Protein AF-A0A4P9ZW67-F1 (afdb_monomer)

pLDDT: mean 81.96, std 13.12, range [46.94, 97.88]

Organism: NCBI:txid215637

Radius of gyration: 21.32 Å; Cα contacts (8 Å, |Δi|>4): 56; chains: 1; bounding box: 59×31×49 Å

Sequence (120 aa):
DELEGDQYALYFEPEMLRELGSILKMLAGEVLSTATIQILQYTMLHSLLSALTWPLTLAKIGYLVDNPWSIGLDRTRKVGAILADVLLQRAQGYRPITLVGYSLGARVIFYCLLEQSQRG

InterPro domains:
  IPR007941 Protein of unknown function DUF726 [PF05277] (4-119)
  IPR007941 Protein of unknown function DUF726 [PTHR17920] (4-117)
  IPR029058 Alpha/Beta hydrolase fold [SSF53474] (79-115)

Mean predicted aligned error: 9.13 Å

Structure (mmCIF, N/CA/C/O backbone):
data_AF-A0A4P9ZW67-F1
#
_entr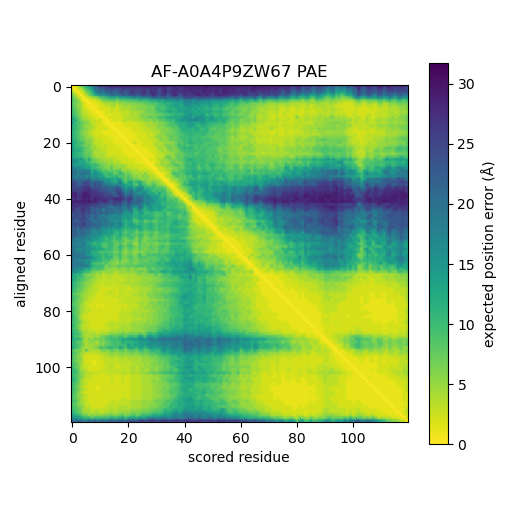y.id   AF-A0A4P9ZW67-F1
#
loop_
_atom_site.group_PDB
_atom_site.id
_atom_site.type_symbol
_atom_site.label_atom_id
_atom_site.label_alt_id
_atom_site.label_comp_id
_atom_site.label_asym_id
_atom_site.label_entity_id
_atom_site.label_seq_id
_atom_site.pdbx_PDB_ins_code
_atom_site.Cartn_x
_atom_site.Cartn_y
_atom_site.Cartn_z
_atom_site.occupancy
_atom_site.B_iso_or_equiv
_atom_site.auth_seq_id
_atom_site.auth_comp_id
_atom_site.auth_asym_id
_atom_site.auth_atom_id
_atom_site.pdbx_PDB_model_num
ATOM 1 N N . ASP A 1 1 ? -25.810 -18.378 -1.111 1.00 46.94 1 ASP A N 1
ATOM 2 C CA . ASP A 1 1 ? -24.438 -18.692 -0.691 1.00 46.94 1 ASP A CA 1
ATOM 3 C C . ASP A 1 1 ? -24.210 -18.079 0.685 1.00 46.94 1 ASP A C 1
ATOM 5 O O . ASP A 1 1 ? -23.568 -17.057 0.834 1.00 46.94 1 ASP A O 1
ATOM 9 N N . GLU A 1 2 ? -24.889 -18.626 1.693 1.00 52.50 2 GLU A N 1
ATOM 10 C CA . GLU A 1 2 ? -25.028 -18.041 3.046 1.00 52.50 2 GLU A CA 1
ATOM 11 C C . GLU A 1 2 ? -23.855 -18.408 3.978 1.00 52.50 2 GLU A C 1
ATOM 13 O O . GLU A 1 2 ? -23.851 -18.059 5.156 1.00 52.50 2 GLU A O 1
ATOM 18 N N . LEU A 1 3 ? -22.877 -19.152 3.447 1.00 57.72 3 LEU A N 1
ATOM 19 C CA . LEU A 1 3 ? -21.722 -19.686 4.171 1.00 57.72 3 LEU A CA 1
ATOM 20 C C . LEU A 1 3 ? -20.492 -18.772 4.103 1.00 57.72 3 LEU A C 1
ATOM 22 O O . LEU A 1 3 ? -19.627 -18.866 4.972 1.00 57.72 3 LEU A O 1
ATOM 26 N N . GLU A 1 4 ? -20.413 -17.878 3.117 1.00 65.56 4 GLU A N 1
ATOM 27 C CA . GLU A 1 4 ? -19.341 -16.889 3.020 1.00 65.56 4 GLU A CA 1
ATOM 28 C C . GLU A 1 4 ? -19.870 -15.539 3.515 1.00 65.56 4 GLU A C 1
ATOM 30 O O . GLU A 1 4 ? -20.891 -15.051 3.037 1.00 65.56 4 GLU A O 1
ATOM 35 N N . GLY A 1 5 ? -19.219 -14.955 4.527 1.00 72.75 5 GLY A N 1
ATOM 36 C CA . GLY A 1 5 ? -19.591 -13.632 5.038 1.00 72.75 5 GLY A CA 1
ATOM 37 C C . GLY A 1 5 ? -19.532 -12.546 3.957 1.00 72.75 5 GLY A C 1
ATOM 38 O O . GLY A 1 5 ? -18.925 -12.739 2.906 1.00 72.75 5 GLY A O 1
ATOM 39 N N . ASP A 1 6 ? -20.140 -11.387 4.226 1.00 85.31 6 ASP A N 1
ATOM 40 C CA . ASP A 1 6 ? -20.221 -10.282 3.264 1.00 85.31 6 ASP A CA 1
ATOM 41 C C . ASP A 1 6 ? -18.823 -9.849 2.775 1.00 85.31 6 ASP A C 1
ATOM 43 O O . ASP A 1 6 ? -17.989 -9.378 3.555 1.00 85.31 6 ASP A O 1
ATOM 47 N N . GLN A 1 7 ? -18.564 -10.000 1.472 1.00 88.19 7 GLN A N 1
ATOM 48 C CA . GLN A 1 7 ? -17.293 -9.623 0.850 1.00 88.19 7 GLN A CA 1
ATOM 49 C C . GLN A 1 7 ? -17.393 -8.227 0.234 1.00 88.19 7 GLN A C 1
ATOM 51 O O . GLN A 1 7 ? -18.232 -7.970 -0.629 1.00 88.19 7 GLN A O 1
ATOM 56 N N . TYR A 1 8 ? -16.489 -7.332 0.637 1.00 89.31 8 TYR A N 1
ATOM 57 C CA . TYR A 1 8 ? -16.416 -5.967 0.118 1.00 89.31 8 TYR A CA 1
ATOM 58 C C . TYR A 1 8 ? -15.042 -5.683 -0.486 1.00 89.31 8 TYR A C 1
ATOM 60 O O . TYR A 1 8 ? -14.009 -6.015 0.096 1.00 89.31 8 TYR A O 1
ATOM 68 N N . ALA A 1 9 ? -15.030 -5.011 -1.638 1.00 92.00 9 ALA A N 1
ATOM 69 C CA . ALA A 1 9 ? -13.816 -4.495 -2.255 1.00 92.00 9 ALA A CA 1
ATOM 70 C C . ALA A 1 9 ? -13.670 -2.999 -1.953 1.00 92.00 9 ALA A C 1
ATOM 72 O O . ALA A 1 9 ? -14.567 -2.205 -2.241 1.00 92.00 9 ALA A O 1
ATOM 73 N N . LEU A 1 10 ? -12.524 -2.604 -1.395 1.00 92.06 10 LEU A N 1
ATOM 74 C CA . LEU A 1 10 ? -12.220 -1.196 -1.163 1.00 92.06 10 LEU A CA 1
ATOM 75 C C . LEU A 1 10 ? -11.882 -0.512 -2.495 1.00 92.06 10 LEU A C 1
ATOM 77 O O . LEU A 1 10 ? -10.828 -0.760 -3.080 1.00 92.06 10 LEU A O 1
ATOM 81 N N . TYR A 1 11 ? -12.766 0.369 -2.956 1.00 92.44 11 TYR A N 1
ATOM 82 C CA . TYR A 1 11 ? -12.560 1.166 -4.162 1.00 92.44 11 TYR A CA 1
ATOM 83 C C . TYR A 1 11 ? -11.990 2.541 -3.801 1.00 92.44 11 TYR A C 1
ATOM 85 O O . TYR A 1 11 ? -12.702 3.389 -3.266 1.00 92.44 11 TYR A O 1
ATOM 93 N N . PHE A 1 12 ? -10.702 2.764 -4.077 1.00 92.25 12 PHE A N 1
ATOM 94 C CA . PHE A 1 12 ? -10.041 4.047 -3.834 1.00 92.25 12 PHE A CA 1
ATOM 95 C C . PHE A 1 12 ? -9.038 4.382 -4.941 1.00 92.25 12 PHE A C 1
ATOM 97 O O . PHE A 1 12 ? -8.366 3.489 -5.450 1.00 92.25 12 PHE A O 1
ATOM 104 N N . GLU A 1 13 ? -8.938 5.671 -5.284 1.00 91.25 13 GLU A N 1
ATOM 105 C CA . GLU A 1 13 ? -7.929 6.250 -6.196 1.00 91.25 13 GLU A CA 1
ATOM 106 C C . GLU A 1 13 ? -7.613 5.379 -7.442 1.00 91.25 13 GLU A C 1
ATOM 108 O O . GLU A 1 13 ? -6.450 5.054 -7.706 1.00 91.25 13 GLU A O 1
ATOM 113 N N . PRO A 1 14 ? -8.630 4.947 -8.211 1.00 89.44 14 PRO A N 1
ATOM 114 C CA . PRO A 1 14 ? -8.477 3.922 -9.242 1.00 89.44 14 PRO A CA 1
ATOM 115 C C . PRO A 1 14 ? -7.600 4.383 -10.413 1.00 89.44 14 PRO A C 1
ATOM 117 O O . PRO A 1 14 ? -6.889 3.566 -10.996 1.00 89.44 14 PRO A O 1
ATOM 120 N N . GLU A 1 15 ? -7.607 5.671 -10.752 1.00 88.38 15 GLU A N 1
ATOM 121 C CA . GLU A 1 15 ? -6.748 6.251 -11.786 1.00 88.38 15 GLU A CA 1
ATOM 122 C C . GLU A 1 15 ? -5.274 6.148 -11.387 1.00 88.38 15 GLU A C 1
ATOM 124 O O . GLU A 1 15 ? -4.466 5.633 -12.157 1.00 88.38 15 GLU A O 1
ATOM 129 N N . MET A 1 16 ? -4.944 6.538 -10.152 1.00 87.25 16 MET A N 1
ATOM 130 C CA . MET A 1 16 ? -3.583 6.457 -9.614 1.00 87.25 16 MET A CA 1
ATOM 131 C C . MET A 1 16 ? -3.106 5.004 -9.522 1.00 87.25 16 MET A C 1
ATOM 133 O O . MET A 1 16 ? -1.993 4.684 -9.941 1.00 87.25 16 MET A O 1
ATOM 137 N N . LEU A 1 17 ? -3.958 4.092 -9.040 1.00 88.94 17 LEU A N 1
ATOM 138 C CA . LEU A 1 17 ? -3.619 2.668 -8.972 1.00 88.94 17 LEU A CA 1
ATOM 139 C C . LEU A 1 17 ? -3.375 2.066 -10.367 1.00 88.94 17 LEU A C 1
ATOM 141 O O . LEU A 1 17 ? -2.483 1.229 -10.531 1.00 88.94 17 LEU A O 1
ATOM 145 N N . ARG A 1 18 ? -4.139 2.494 -11.382 1.00 89.44 18 ARG A N 1
ATOM 146 C CA . ARG A 1 18 ? -3.945 2.074 -12.779 1.00 89.44 18 ARG A CA 1
ATOM 147 C C . ARG A 1 18 ? -2.661 2.632 -13.373 1.00 89.44 18 ARG A C 1
ATOM 149 O O . ARG A 1 18 ? -1.946 1.881 -14.032 1.00 89.44 18 ARG A O 1
ATOM 156 N N . GLU A 1 19 ? -2.363 3.905 -13.133 1.00 85.88 19 GLU A N 1
ATOM 157 C CA . GLU A 1 19 ? -1.126 4.545 -13.582 1.00 85.88 19 GLU A CA 1
ATOM 158 C C . GLU A 1 19 ? 0.092 3.820 -13.004 1.00 85.88 19 GLU A C 1
ATOM 160 O O . GLU A 1 19 ? 0.955 3.356 -13.752 1.00 85.88 19 GLU A O 1
ATOM 165 N N . LEU A 1 20 ? 0.103 3.594 -11.688 1.00 84.75 20 LEU A N 1
ATOM 166 C CA . LEU A 1 20 ? 1.180 2.865 -11.029 1.00 84.75 20 LEU A CA 1
ATOM 167 C C . LEU A 1 20 ? 1.306 1.425 -11.551 1.00 84.75 20 LEU A C 1
ATOM 169 O O . LEU A 1 20 ? 2.410 0.946 -11.812 1.00 84.75 20 LEU A O 1
ATOM 173 N N . GLY A 1 21 ? 0.180 0.735 -11.755 1.00 87.25 21 GLY A N 1
ATOM 174 C CA . GLY A 1 21 ? 0.166 -0.605 -12.342 1.00 87.25 21 GLY A CA 1
ATOM 175 C C . GLY A 1 21 ? 0.700 -0.643 -13.778 1.00 87.25 21 GLY A C 1
ATOM 176 O O . GLY A 1 21 ? 1.391 -1.592 -14.149 1.00 87.25 21 GLY A O 1
ATOM 177 N N . SER A 1 22 ? 0.416 0.383 -14.584 1.00 85.25 22 SER A N 1
ATOM 178 C CA . SER A 1 22 ? 0.948 0.526 -15.944 1.00 85.25 22 SER A CA 1
ATOM 179 C C . SER A 1 22 ? 2.462 0.693 -15.928 1.00 85.25 22 SER A C 1
ATOM 181 O O . SER A 1 22 ? 3.162 0.009 -16.673 1.00 85.25 22 SER A O 1
ATOM 183 N N . ILE A 1 23 ? 2.971 1.542 -15.033 1.00 81.69 23 ILE A N 1
ATOM 184 C CA . ILE A 1 23 ? 4.408 1.763 -14.882 1.00 81.69 23 ILE A CA 1
ATOM 185 C C . ILE A 1 23 ? 5.099 0.448 -14.517 1.00 81.69 23 ILE A C 1
ATOM 187 O O . ILE A 1 23 ? 6.014 0.036 -15.222 1.00 81.69 23 ILE A O 1
ATOM 191 N N . LEU A 1 24 ? 4.609 -0.281 -13.508 1.00 81.38 24 LEU A N 1
ATOM 192 C CA . LEU A 1 24 ? 5.182 -1.576 -13.113 1.00 81.38 24 LEU A CA 1
ATOM 193 C C . LEU A 1 24 ? 5.189 -2.608 -14.254 1.00 81.38 24 LEU A C 1
ATOM 195 O O . LEU A 1 24 ? 6.156 -3.356 -14.401 1.00 81.38 24 LEU A O 1
ATOM 199 N N . LYS A 1 25 ? 4.144 -2.638 -15.091 1.00 84.06 25 LYS A N 1
ATOM 200 C CA . LYS A 1 25 ? 4.103 -3.501 -16.283 1.00 84.06 25 LYS A CA 1
ATOM 201 C C . LYS A 1 25 ? 5.151 -3.107 -17.321 1.00 84.06 25 LYS A C 1
ATOM 203 O O . LYS A 1 25 ? 5.772 -3.995 -17.900 1.00 84.06 25 LYS A O 1
ATOM 208 N N . MET A 1 26 ? 5.365 -1.809 -17.541 1.00 80.06 26 MET A N 1
ATOM 209 C CA . MET A 1 26 ? 6.435 -1.330 -18.421 1.00 80.06 26 MET A CA 1
ATOM 210 C C . MET A 1 26 ? 7.806 -1.784 -17.911 1.00 80.06 26 MET A C 1
ATOM 212 O O . MET A 1 26 ? 8.589 -2.307 -18.700 1.00 80.06 26 MET A O 1
ATOM 216 N N . LEU A 1 27 ? 8.056 -1.690 -16.598 1.00 74.75 27 LEU A N 1
ATOM 217 C CA . LEU A 1 27 ? 9.316 -2.151 -15.996 1.00 74.75 27 LEU A CA 1
ATOM 218 C C . LEU A 1 27 ? 9.545 -3.642 -16.235 1.00 74.75 27 LEU A C 1
ATOM 220 O O . LEU A 1 27 ? 10.628 -4.056 -16.644 1.00 74.75 27 LEU A O 1
ATOM 224 N N . ALA A 1 28 ? 8.512 -4.455 -16.004 1.00 77.56 28 ALA A N 1
ATOM 225 C CA . ALA A 1 28 ? 8.583 -5.893 -16.226 1.00 77.56 28 ALA A CA 1
ATOM 226 C C . ALA A 1 28 ? 8.879 -6.232 -17.701 1.00 77.56 28 ALA A C 1
ATOM 228 O O . ALA A 1 28 ? 9.675 -7.130 -17.979 1.00 77.56 28 ALA A O 1
ATOM 229 N N . GLY A 1 29 ? 8.279 -5.490 -18.639 1.00 76.38 29 GLY A N 1
ATOM 230 C CA . GLY A 1 29 ? 8.540 -5.632 -20.073 1.00 76.38 29 GLY A CA 1
ATOM 231 C C . GLY A 1 29 ? 9.972 -5.258 -20.467 1.00 76.38 29 GLY A C 1
ATOM 232 O O . GLY A 1 29 ? 10.608 -5.985 -21.229 1.00 76.38 29 GLY A O 1
ATOM 233 N N . GLU A 1 30 ? 10.508 -4.167 -19.919 1.00 71.19 30 GLU A N 1
ATOM 234 C CA . GLU A 1 30 ? 11.869 -3.696 -20.210 1.00 71.19 30 GLU A CA 1
ATOM 235 C C . GLU A 1 30 ? 12.939 -4.666 -19.682 1.00 71.19 30 GLU A C 1
ATOM 237 O O . GLU A 1 30 ? 13.890 -5.000 -20.396 1.00 71.19 30 GLU A O 1
ATOM 242 N N . VAL A 1 31 ? 12.744 -5.216 -18.478 1.00 68.69 31 VAL A N 1
ATOM 243 C CA . VAL A 1 31 ? 13.620 -6.256 -17.908 1.00 68.69 31 VAL A CA 1
ATOM 244 C C . VAL A 1 31 ? 13.622 -7.516 -18.780 1.00 68.69 31 VAL A C 1
ATOM 246 O O . VAL A 1 31 ? 14.690 -8.051 -19.089 1.00 68.69 31 VAL A O 1
ATOM 249 N N . LEU A 1 32 ? 12.448 -7.969 -19.235 1.00 68.56 32 LEU A N 1
ATOM 250 C CA . LEU A 1 32 ? 12.329 -9.150 -20.095 1.00 68.56 32 LEU A CA 1
ATOM 251 C C . LEU A 1 32 ? 12.979 -8.936 -21.476 1.00 68.56 32 LEU A C 1
ATOM 253 O O . LEU A 1 32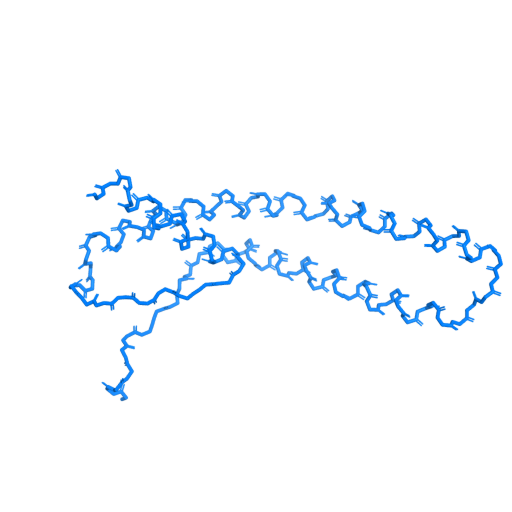 ? 13.660 -9.830 -21.987 1.00 68.56 32 LEU A O 1
ATOM 257 N N . SER A 1 33 ? 12.818 -7.745 -22.063 1.00 65.19 33 SER A N 1
ATOM 258 C CA . SER A 1 33 ? 13.443 -7.383 -23.342 1.00 65.19 33 SER A CA 1
ATOM 259 C C . SER A 1 33 ? 14.966 -7.258 -23.239 1.00 65.19 33 SER A C 1
ATOM 261 O O . SER A 1 33 ? 15.681 -7.575 -24.187 1.00 65.19 33 SER A O 1
ATOM 263 N N . THR A 1 34 ? 15.487 -6.801 -22.099 1.00 61.03 34 THR A N 1
ATOM 264 C CA . THR A 1 34 ? 16.937 -6.656 -21.898 1.00 61.03 34 THR A CA 1
ATOM 265 C C . THR A 1 34 ? 17.601 -8.018 -21.684 1.00 61.03 34 THR A C 1
ATOM 267 O O . THR A 1 34 ? 18.669 -8.281 -22.237 1.00 61.03 34 THR A O 1
ATOM 270 N N . ALA A 1 35 ? 16.940 -8.923 -20.952 1.00 59.94 35 ALA A N 1
ATOM 271 C CA . ALA A 1 35 ? 17.418 -10.289 -20.737 1.00 59.94 35 ALA A CA 1
ATOM 272 C C . ALA A 1 35 ? 17.499 -11.107 -22.041 1.00 59.94 35 ALA A C 1
ATOM 274 O O . ALA A 1 35 ? 18.398 -11.929 -22.205 1.00 59.94 35 ALA A O 1
ATOM 275 N N . THR A 1 36 ? 16.596 -10.863 -22.995 1.00 56.19 36 THR A N 1
ATOM 276 C CA . THR A 1 36 ? 16.572 -11.579 -24.282 1.00 56.19 36 THR A CA 1
ATOM 277 C C . THR A 1 36 ? 17.678 -11.134 -25.249 1.00 56.19 36 THR A C 1
ATOM 279 O O . THR A 1 36 ? 18.134 -11.944 -26.053 1.00 56.19 36 THR A O 1
ATOM 282 N N . ILE A 1 37 ? 18.172 -9.893 -25.150 1.00 54.06 37 ILE A N 1
ATOM 283 C CA . ILE A 1 37 ? 19.212 -9.351 -26.050 1.00 54.06 37 ILE A CA 1
ATOM 284 C C . ILE A 1 37 ? 20.640 -9.713 -25.590 1.00 54.06 37 ILE A C 1
ATOM 286 O O . ILE A 1 37 ? 21.555 -9.776 -26.412 1.00 54.06 37 ILE A O 1
ATOM 290 N N . GLN A 1 38 ? 20.851 -10.035 -24.310 1.00 53.38 38 GLN A N 1
ATOM 291 C CA . GLN A 1 38 ? 22.188 -10.331 -23.767 1.00 53.38 38 GLN A CA 1
ATOM 292 C C . GLN A 1 38 ? 22.793 -11.674 -24.213 1.00 53.38 38 GLN A C 1
ATOM 294 O O . GLN A 1 38 ? 23.995 -11.875 -24.054 1.00 53.38 38 GLN A O 1
ATOM 299 N N . ILE A 1 39 ? 22.012 -12.588 -24.799 1.00 53.16 39 ILE A N 1
ATOM 300 C CA . ILE A 1 39 ? 22.515 -13.918 -25.190 1.00 53.16 39 ILE A CA 1
ATOM 301 C C . ILE A 1 39 ? 23.293 -13.883 -26.524 1.00 53.16 39 ILE A C 1
ATOM 303 O O . ILE A 1 39 ? 24.072 -14.794 -26.794 1.00 53.16 39 ILE A O 1
ATOM 307 N N . LEU A 1 40 ? 23.142 -12.842 -27.359 1.00 55.91 40 LEU A N 1
ATOM 308 C CA . LEU A 1 40 ? 23.573 -12.916 -28.765 1.00 55.91 40 LEU A CA 1
ATOM 309 C C . LEU A 1 40 ? 24.815 -12.116 -29.191 1.00 55.91 40 LEU A C 1
ATOM 311 O O . LEU A 1 40 ? 25.229 -12.298 -30.333 1.00 55.91 40 LEU A O 1
ATOM 315 N N . GLN A 1 41 ? 25.467 -11.283 -28.366 1.00 58.41 41 GLN A N 1
ATOM 316 C CA . GLN A 1 41 ? 26.629 -10.504 -28.851 1.00 58.41 41 GLN A CA 1
ATOM 317 C C . GLN A 1 41 ? 27.748 -10.299 -27.812 1.00 58.41 41 GLN A C 1
ATOM 319 O O . GLN A 1 41 ? 27.822 -9.278 -27.133 1.00 58.41 41 GLN A O 1
ATOM 324 N N . TYR A 1 42 ? 28.697 -11.239 -27.750 1.00 57.62 42 TYR A N 1
ATOM 325 C CA . TYR A 1 42 ? 29.952 -11.077 -27.004 1.00 57.62 42 TYR A CA 1
ATOM 326 C C . TYR A 1 42 ? 30.956 -10.214 -27.790 1.00 57.62 42 TYR A C 1
ATOM 328 O O . TYR A 1 42 ? 31.759 -10.721 -28.569 1.00 57.62 42 TYR A O 1
ATOM 336 N N . TH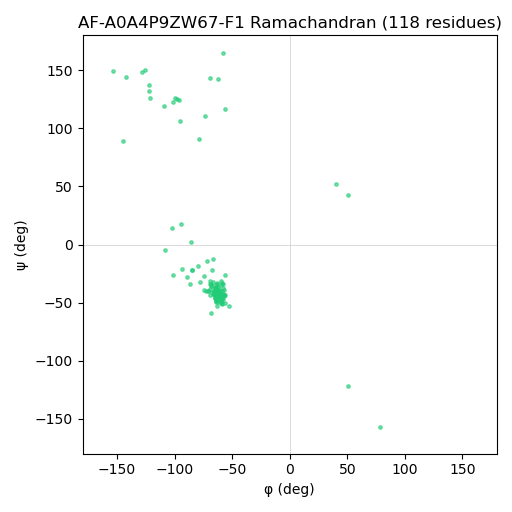R A 1 43 ? 30.941 -8.896 -27.576 1.00 67.62 43 THR A N 1
ATOM 337 C CA . THR A 1 43 ? 32.052 -7.999 -27.957 1.00 67.62 43 THR A CA 1
ATOM 338 C C . THR A 1 43 ? 32.460 -7.137 -26.756 1.00 67.62 43 THR A C 1
ATOM 340 O O . THR A 1 43 ? 31.615 -6.799 -25.928 1.00 67.62 43 THR A O 1
ATOM 343 N N . MET A 1 44 ? 33.741 -6.756 -26.627 1.00 66.38 44 MET A N 1
ATOM 344 C CA . MET A 1 44 ? 34.205 -5.904 -25.508 1.00 66.38 44 MET A CA 1
ATOM 345 C C . MET A 1 44 ? 33.470 -4.552 -25.447 1.00 66.38 44 MET A C 1
ATOM 347 O O . MET A 1 44 ? 33.171 -4.044 -24.365 1.00 66.38 44 MET A O 1
ATOM 351 N N . LEU A 1 45 ? 33.111 -3.993 -26.607 1.00 68.50 45 LEU A N 1
ATOM 352 C CA . LEU A 1 45 ? 32.286 -2.789 -26.691 1.00 68.50 45 LEU A CA 1
ATOM 353 C C . LEU A 1 45 ? 30.878 -3.034 -26.124 1.00 68.50 45 LEU A C 1
ATOM 355 O O . LEU A 1 45 ? 30.370 -2.206 -25.373 1.00 68.50 45 LEU A O 1
ATOM 359 N N . HIS A 1 46 ? 30.279 -4.195 -26.408 1.00 67.69 46 HIS A N 1
ATOM 360 C CA . HIS A 1 46 ? 28.996 -4.586 -25.826 1.00 67.69 46 HIS A CA 1
ATOM 361 C C . HIS A 1 46 ? 29.084 -4.754 -24.304 1.00 67.69 46 HIS A C 1
ATOM 363 O O . HIS A 1 46 ? 28.182 -4.297 -23.613 1.00 67.69 46 HIS A O 1
ATOM 369 N N . SER A 1 47 ? 30.174 -5.313 -23.756 1.00 65.94 47 SER A N 1
ATOM 370 C CA . SER A 1 47 ? 30.342 -5.414 -22.294 1.00 65.94 47 SER A CA 1
ATOM 371 C C . SER A 1 47 ? 30.451 -4.057 -21.590 1.00 65.94 47 SER A C 1
ATOM 373 O O . SER A 1 47 ? 29.934 -3.896 -20.487 1.00 65.94 47 SER A O 1
ATOM 375 N N . LEU A 1 48 ? 31.080 -3.062 -2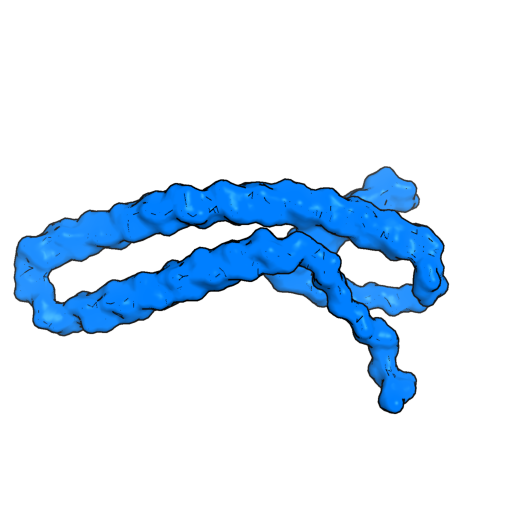2.226 1.00 67.69 48 LEU A N 1
ATOM 376 C CA . LEU A 1 48 ? 31.164 -1.705 -21.676 1.00 67.69 48 LEU A CA 1
ATOM 377 C C . LEU A 1 48 ? 29.815 -0.977 -21.756 1.00 67.69 48 LEU A C 1
ATOM 379 O O . LEU A 1 48 ? 29.417 -0.301 -20.810 1.00 67.69 48 LEU A O 1
ATOM 383 N N . LEU A 1 49 ? 29.085 -1.142 -22.863 1.00 70.25 49 LEU A N 1
ATOM 384 C CA . LEU A 1 49 ? 27.767 -0.532 -23.048 1.00 70.25 49 LEU A CA 1
ATOM 385 C C . LEU A 1 49 ? 26.691 -1.186 -22.166 1.00 70.25 49 LEU A C 1
ATOM 387 O O . LEU A 1 49 ? 25.864 -0.483 -21.583 1.00 70.25 49 LEU A O 1
ATOM 391 N N . SER A 1 50 ? 26.707 -2.512 -22.009 1.00 68.44 50 SER A N 1
ATOM 392 C CA . SER A 1 50 ? 25.744 -3.240 -21.174 1.00 68.44 50 SER A CA 1
ATOM 393 C C . SER A 1 50 ? 25.912 -2.923 -19.686 1.00 68.44 50 SER A C 1
ATOM 395 O O . SER A 1 50 ? 24.909 -2.755 -18.989 1.00 68.44 50 SER A O 1
ATOM 397 N N . ALA A 1 51 ? 27.149 -2.716 -19.219 1.00 72.06 51 ALA A N 1
ATOM 398 C CA . ALA A 1 51 ? 27.434 -2.270 -17.855 1.00 72.06 51 ALA A CA 1
ATOM 399 C C . ALA A 1 51 ? 26.802 -0.904 -17.527 1.00 72.06 51 ALA A C 1
ATOM 401 O O . ALA A 1 51 ? 26.346 -0.691 -16.405 1.00 72.06 51 ALA A O 1
ATOM 402 N N . LEU A 1 52 ? 26.724 0.008 -18.504 1.00 71.56 52 LEU A N 1
ATOM 403 C CA . LEU A 1 52 ? 26.101 1.327 -18.331 1.00 71.56 52 LEU A CA 1
ATOM 404 C C . LEU A 1 52 ? 24.575 1.305 -18.536 1.00 71.56 52 LEU A C 1
ATOM 406 O O . LEU A 1 52 ? 23.858 2.169 -18.027 1.00 71.56 52 LEU A O 1
ATOM 410 N N . THR A 1 53 ? 24.066 0.303 -19.255 1.00 72.62 53 THR A N 1
ATOM 411 C CA . THR A 1 53 ? 22.645 0.199 -19.619 1.00 72.62 53 THR A CA 1
ATOM 412 C C . THR A 1 53 ? 21.762 -0.028 -18.394 1.00 72.62 53 THR A C 1
ATOM 414 O O . THR A 1 53 ? 20.725 0.622 -18.262 1.00 72.62 53 THR A O 1
ATOM 417 N N . TRP A 1 54 ? 22.174 -0.893 -17.462 1.00 73.00 54 TRP A N 1
ATOM 418 C CA . TRP A 1 54 ? 21.384 -1.188 -16.262 1.00 73.00 54 TRP A CA 1
ATOM 419 C C . TRP A 1 54 ? 21.212 0.032 -15.329 1.00 73.00 54 TRP A C 1
ATOM 421 O O . TRP A 1 54 ? 20.068 0.365 -15.010 1.00 73.00 54 TRP A O 1
ATOM 431 N N . PRO A 1 55 ? 22.275 0.783 -14.966 1.00 77.56 55 PRO A N 1
ATOM 432 C CA . PRO A 1 55 ? 22.134 2.029 -14.209 1.00 77.56 55 PRO A CA 1
ATOM 433 C C . PRO A 1 55 ? 21.248 3.080 -14.890 1.00 77.56 55 PRO A C 1
ATOM 435 O O . PRO A 1 55 ? 20.423 3.706 -14.228 1.00 77.56 55 PRO A O 1
ATOM 438 N N . LEU A 1 56 ? 21.387 3.272 -16.207 1.00 77.31 56 LEU A N 1
ATOM 439 C CA . LEU A 1 56 ? 20.618 4.286 -16.935 1.00 77.31 56 LEU A CA 1
ATOM 440 C C . LEU A 1 56 ? 19.130 3.929 -17.024 1.00 77.31 56 LEU A C 1
ATOM 442 O O . LEU A 1 56 ? 18.272 4.804 -16.911 1.00 77.31 56 LEU A O 1
ATOM 446 N N . THR A 1 57 ? 18.831 2.645 -17.209 1.00 73.81 57 THR A N 1
ATOM 447 C CA . THR A 1 57 ? 17.460 2.128 -17.239 1.00 73.81 57 THR A CA 1
ATOM 448 C C . THR A 1 57 ? 16.799 2.322 -15.877 1.00 73.81 57 THR A C 1
ATOM 450 O O . THR A 1 57 ? 15.753 2.957 -15.790 1.00 73.81 57 THR A O 1
ATOM 453 N N . LEU A 1 58 ? 17.467 1.920 -14.790 1.00 72.94 58 LEU A N 1
ATOM 454 C CA . LEU A 1 58 ? 16.981 2.159 -13.428 1.00 72.94 58 LEU A CA 1
ATOM 455 C C . LEU A 1 58 ? 16.777 3.648 -13.112 1.00 72.94 58 LEU A C 1
ATOM 457 O O . LEU A 1 58 ? 15.786 3.999 -12.480 1.00 72.94 58 LEU A O 1
ATOM 461 N N . ALA A 1 59 ? 17.671 4.529 -13.567 1.00 78.81 59 ALA A N 1
ATOM 462 C CA . ALA A 1 59 ? 17.535 5.968 -13.347 1.00 78.81 59 ALA A CA 1
ATOM 463 C C . ALA A 1 59 ? 16.308 6.561 -14.063 1.00 78.81 59 ALA A C 1
ATOM 465 O O . ALA A 1 59 ? 15.579 7.365 -13.481 1.00 78.81 59 ALA A O 1
ATOM 466 N N . LYS A 1 60 ? 16.044 6.143 -15.309 1.00 73.62 60 LYS A N 1
ATOM 467 C CA . LYS A 1 60 ? 14.840 6.554 -16.055 1.00 73.62 60 LYS A CA 1
ATOM 468 C C . LYS A 1 60 ? 13.564 6.060 -15.381 1.00 73.62 60 LYS A C 1
ATOM 470 O O . LYS A 1 60 ? 12.594 6.803 -15.275 1.00 73.62 60 LYS A O 1
ATOM 475 N N . ILE A 1 61 ? 13.589 4.818 -14.911 1.00 72.31 61 ILE A N 1
ATOM 476 C CA . ILE A 1 61 ? 12.489 4.190 -14.186 1.00 72.31 61 ILE A CA 1
ATOM 477 C C . ILE A 1 61 ? 12.202 4.937 -12.885 1.00 72.31 61 ILE A C 1
ATOM 479 O O . ILE A 1 61 ? 11.053 5.290 -12.646 1.00 72.31 61 ILE A O 1
ATOM 483 N N . GLY A 1 62 ? 13.234 5.219 -12.084 1.00 74.38 62 GLY A N 1
ATOM 484 C CA . GLY A 1 62 ? 13.107 6.000 -10.853 1.00 74.38 62 GLY A CA 1
ATOM 485 C C . GLY A 1 62 ? 12.400 7.323 -11.124 1.00 74.38 62 GLY A C 1
ATOM 486 O O . GLY A 1 62 ? 11.330 7.569 -10.581 1.00 74.38 62 GLY A O 1
ATOM 487 N N . TYR A 1 63 ? 12.885 8.089 -12.104 1.00 74.62 63 TYR A N 1
ATOM 488 C CA . TYR A 1 63 ? 12.275 9.369 -12.467 1.00 74.62 63 TYR A CA 1
ATOM 489 C C . TYR A 1 63 ? 10.785 9.271 -12.849 1.00 74.62 63 TYR A C 1
ATOM 491 O O . TYR A 1 63 ? 9.995 10.141 -12.487 1.00 74.62 63 TYR A O 1
ATOM 499 N N . LEU A 1 64 ? 10.381 8.217 -13.567 1.00 71.69 64 LEU A N 1
ATOM 500 C CA . LEU A 1 64 ? 8.989 8.018 -13.989 1.00 71.69 64 LEU A CA 1
ATOM 501 C C . LEU A 1 64 ? 8.083 7.493 -12.864 1.00 71.69 64 LEU A C 1
ATOM 503 O O . LEU A 1 64 ? 6.894 7.806 -12.837 1.00 71.69 64 LEU A O 1
ATOM 507 N N . VAL A 1 65 ? 8.624 6.689 -11.948 1.00 78.62 65 VAL A N 1
ATOM 508 C CA . VAL A 1 65 ? 7.871 6.045 -10.860 1.00 78.62 65 VAL A CA 1
ATOM 509 C C . VAL A 1 65 ? 7.754 6.953 -9.638 1.00 78.62 65 VAL A C 1
ATOM 511 O O . VAL A 1 65 ? 6.737 6.901 -8.947 1.00 78.62 65 VAL A O 1
ATOM 514 N N . ASP A 1 66 ? 8.767 7.774 -9.356 1.00 78.88 66 ASP A N 1
ATOM 515 C CA . ASP A 1 66 ? 8.915 8.467 -8.072 1.00 78.88 66 ASP A CA 1
ATOM 516 C C . ASP A 1 66 ? 7.701 9.339 -7.734 1.00 78.88 66 ASP A C 1
ATOM 518 O O . ASP A 1 66 ? 7.195 9.297 -6.610 1.00 78.88 66 ASP A O 1
ATOM 522 N N . ASN A 1 67 ? 7.177 10.081 -8.713 1.00 81.38 67 ASN A N 1
ATOM 523 C CA . ASN A 1 67 ? 6.015 10.944 -8.515 1.00 81.38 67 ASN A CA 1
ATOM 524 C C . ASN A 1 67 ? 4.705 10.159 -8.264 1.00 81.38 67 ASN A C 1
ATOM 526 O O . ASN A 1 67 ? 4.117 10.332 -7.193 1.00 81.38 67 ASN A O 1
ATOM 530 N N . PRO A 1 68 ? 4.235 9.269 -9.164 1.00 82.81 68 PRO A N 1
ATOM 531 C CA . PRO A 1 68 ? 3.000 8.511 -8.939 1.00 82.81 68 PRO A CA 1
ATOM 532 C C . PRO A 1 68 ? 3.090 7.582 -7.724 1.00 82.81 68 PRO A C 1
ATOM 534 O O . PRO A 1 68 ? 2.110 7.439 -6.991 1.00 82.81 68 PRO A O 1
ATOM 537 N N . TRP A 1 69 ? 4.265 7.005 -7.444 1.00 83.88 69 TRP A N 1
ATOM 538 C CA . TRP A 1 69 ? 4.487 6.229 -6.226 1.00 83.88 69 TRP A CA 1
ATOM 539 C C . TRP A 1 69 ? 4.331 7.101 -4.983 1.00 83.88 69 TRP A C 1
ATOM 541 O O . TRP A 1 69 ? 3.515 6.772 -4.126 1.00 83.88 69 TRP A O 1
ATOM 551 N N . SER A 1 70 ? 5.040 8.233 -4.901 1.00 88.00 70 SER A N 1
ATOM 552 C CA . SER A 1 70 ? 4.964 9.164 -3.766 1.00 88.00 70 SER A CA 1
ATOM 553 C C . SER A 1 70 ? 3.538 9.669 -3.521 1.00 88.00 70 SER A C 1
ATOM 555 O O . SER A 1 70 ? 3.056 9.648 -2.384 1.00 88.00 70 SER A O 1
ATOM 557 N N . ILE A 1 71 ? 2.816 10.024 -4.590 1.00 88.19 71 ILE A N 1
ATOM 558 C CA . ILE A 1 71 ? 1.397 10.391 -4.521 1.00 88.19 71 ILE A CA 1
ATOM 559 C C . ILE A 1 71 ? 0.579 9.226 -3.956 1.00 88.19 71 ILE A C 1
ATOM 561 O O . ILE A 1 71 ? -0.185 9.421 -3.011 1.00 88.19 71 ILE A O 1
ATOM 565 N N . GLY A 1 72 ? 0.765 8.011 -4.476 1.00 89.69 72 GLY A N 1
ATOM 566 C CA . GLY A 1 72 ? 0.099 6.814 -3.969 1.00 89.69 72 GLY A CA 1
ATOM 567 C C . GLY A 1 72 ? 0.351 6.591 -2.477 1.00 89.69 72 GLY A C 1
ATOM 568 O O . GLY A 1 72 ? -0.591 6.338 -1.724 1.00 89.69 72 GLY A O 1
ATOM 569 N N . LEU A 1 73 ? 1.594 6.771 -2.018 1.00 92.06 73 LEU A N 1
ATOM 570 C CA . LEU A 1 73 ? 1.947 6.661 -0.603 1.00 92.06 73 LEU A CA 1
ATOM 571 C C . LEU A 1 73 ? 1.187 7.672 0.265 1.00 92.06 73 LEU A C 1
ATOM 573 O O . LEU A 1 73 ? 0.671 7.285 1.314 1.00 92.06 73 LEU A O 1
ATOM 577 N N . ASP A 1 74 ? 1.091 8.938 -0.149 1.00 93.88 74 ASP A N 1
ATOM 578 C CA . ASP A 1 74 ? 0.342 9.953 0.603 1.00 93.88 74 ASP A CA 1
ATOM 579 C C . ASP A 1 74 ? -1.163 9.653 0.629 1.00 93.88 74 ASP A C 1
ATOM 581 O O . ASP A 1 74 ? -1.804 9.704 1.683 1.00 93.88 74 ASP A O 1
ATOM 585 N N . ARG A 1 75 ? -1.730 9.258 -0.517 1.00 94.00 75 ARG A N 1
ATOM 586 C CA . ARG A 1 75 ? -3.154 8.921 -0.634 1.00 94.00 75 ARG A CA 1
ATOM 587 C C . ARG A 1 75 ? -3.540 7.750 0.261 1.00 94.00 75 ARG A C 1
ATOM 589 O O . ARG A 1 75 ? -4.575 7.814 0.920 1.00 94.00 75 ARG A O 1
ATOM 596 N N . THR A 1 76 ? -2.688 6.728 0.366 1.00 95.44 76 THR A N 1
ATOM 597 C CA . THR A 1 76 ? -2.970 5.566 1.229 1.00 95.44 76 THR A CA 1
ATOM 598 C C . THR A 1 76 ? -3.144 5.937 2.697 1.00 95.44 76 THR A C 1
ATOM 600 O O . THR A 1 76 ? -3.950 5.315 3.383 1.00 95.44 76 THR A O 1
ATOM 603 N N . ARG A 1 77 ? -2.453 6.980 3.178 1.00 96.31 77 ARG A N 1
ATOM 604 C CA . ARG A 1 77 ? -2.615 7.481 4.548 1.00 96.31 77 ARG A CA 1
ATOM 605 C C . ARG A 1 77 ? -4.016 8.047 4.769 1.00 96.31 77 ARG A C 1
ATOM 607 O O . ARG A 1 77 ? -4.665 7.707 5.751 1.00 96.31 77 ARG A O 1
ATOM 614 N N . LYS A 1 78 ? -4.496 8.866 3.830 1.00 96.38 78 LYS A N 1
ATOM 615 C CA . LYS A 1 78 ? -5.832 9.481 3.886 1.00 96.38 78 LYS A CA 1
ATOM 616 C C . LYS A 1 78 ? -6.936 8.429 3.801 1.00 96.38 78 LYS A C 1
ATOM 618 O O . LYS A 1 78 ? -7.861 8.445 4.603 1.00 96.38 78 LYS A O 1
ATOM 623 N N . VAL A 1 79 ? -6.808 7.486 2.867 1.00 97.06 79 VAL A N 1
ATOM 624 C CA . VAL A 1 79 ? -7.761 6.377 2.716 1.00 97.06 79 VAL A CA 1
ATOM 625 C C . VAL A 1 79 ? -7.768 5.489 3.961 1.00 97.06 79 VAL A C 1
ATOM 627 O O . VAL A 1 79 ? -8.839 5.089 4.404 1.00 97.06 79 VAL A O 1
ATOM 630 N N . GLY A 1 80 ? -6.601 5.229 4.561 1.00 96.88 80 GLY A N 1
ATOM 631 C CA . GLY A 1 80 ? -6.494 4.492 5.821 1.00 96.88 80 GLY A CA 1
ATOM 632 C C . GLY A 1 80 ? -7.279 5.152 6.954 1.00 96.88 80 GLY A C 1
ATOM 633 O O . GLY A 1 80 ? -8.063 4.476 7.613 1.00 96.88 80 GLY A O 1
ATOM 634 N N . ALA A 1 81 ? -7.147 6.469 7.129 1.00 96.50 81 ALA A N 1
ATOM 635 C CA . ALA A 1 81 ? -7.904 7.206 8.142 1.00 96.50 81 ALA A CA 1
ATOM 636 C C . ALA A 1 81 ? -9.427 7.145 7.906 1.00 96.50 81 ALA A C 1
ATOM 638 O O . ALA A 1 81 ? -10.190 6.915 8.839 1.00 96.50 81 ALA A O 1
ATOM 639 N N . ILE A 1 82 ? -9.875 7.271 6.652 1.00 95.62 82 ILE A N 1
ATOM 640 C CA . ILE A 1 82 ? -11.301 7.145 6.304 1.00 95.62 82 ILE A CA 1
ATOM 641 C C . ILE A 1 82 ? -11.808 5.723 6.576 1.00 95.62 82 ILE A C 1
ATOM 643 O O . ILE A 1 82 ? -12.896 5.545 7.119 1.00 95.62 82 ILE A O 1
ATOM 647 N N . LEU A 1 83 ? -11.025 4.700 6.221 1.00 95.38 83 LEU A N 1
ATOM 648 C CA . LEU A 1 83 ? -11.377 3.311 6.505 1.00 95.38 83 LEU A CA 1
ATOM 649 C C . LEU A 1 83 ? -11.503 3.079 8.016 1.00 95.38 83 LEU A C 1
ATOM 651 O O . LEU A 1 83 ? -12.468 2.455 8.450 1.00 95.38 83 LEU A O 1
ATOM 655 N N . ALA A 1 84 ? -10.588 3.631 8.816 1.00 95.44 84 ALA A N 1
ATOM 656 C CA . ALA A 1 84 ? -10.663 3.566 10.272 1.00 95.44 84 ALA A CA 1
ATOM 657 C C . ALA A 1 84 ? -11.969 4.163 10.802 1.00 95.44 84 ALA A C 1
ATOM 659 O O . ALA A 1 84 ? -12.621 3.530 11.631 1.00 95.44 84 ALA A O 1
ATOM 660 N N . ASP A 1 85 ? -12.382 5.321 10.283 1.00 94.12 85 ASP A N 1
ATOM 661 C CA . ASP A 1 85 ? -13.636 5.972 10.668 1.00 94.12 85 ASP A CA 1
ATOM 662 C C . ASP A 1 85 ? -14.859 5.110 10.354 1.00 94.12 85 ASP A C 1
ATOM 664 O O . ASP A 1 85 ? -15.720 4.925 11.215 1.00 94.12 85 ASP A O 1
ATOM 668 N N . VAL A 1 86 ? -14.909 4.506 9.165 1.00 92.12 86 VAL A N 1
ATOM 669 C CA . VAL A 1 86 ? -15.996 3.591 8.779 1.00 92.12 86 VAL A CA 1
ATOM 670 C C . VAL A 1 86 ? -16.059 2.375 9.709 1.00 92.12 86 VAL A C 1
ATOM 672 O O . VAL A 1 86 ? -17.143 1.968 10.137 1.00 92.12 86 VAL A O 1
ATOM 675 N N . LEU A 1 87 ? -14.903 1.800 10.052 1.00 92.19 87 LEU A N 1
ATOM 676 C CA . LEU A 1 87 ? -14.826 0.639 10.938 1.00 92.19 87 LEU A CA 1
ATOM 677 C C . LEU A 1 87 ? -15.192 0.988 12.391 1.00 92.19 87 LEU A C 1
ATOM 679 O O . LEU A 1 87 ? -15.903 0.221 13.042 1.00 92.19 87 LEU A O 1
ATOM 683 N N . LEU A 1 88 ? -14.763 2.149 12.896 1.00 91.50 88 LEU 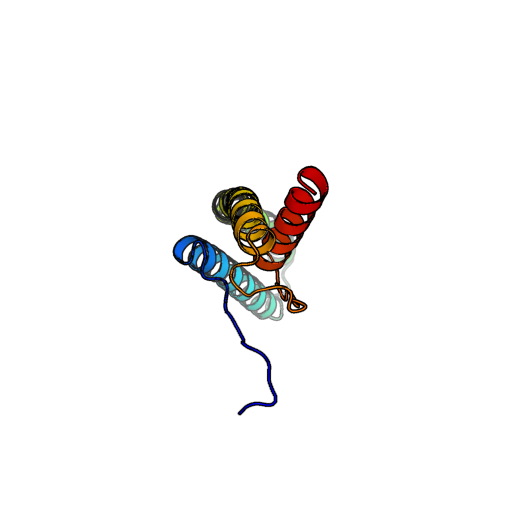A N 1
ATOM 684 C CA . LEU A 1 88 ? -15.073 2.620 14.252 1.00 91.50 88 LEU A CA 1
ATOM 685 C C . LEU A 1 88 ? -16.547 2.998 14.420 1.00 91.50 88 LEU A C 1
ATOM 687 O O . LEU A 1 88 ? -17.120 2.747 15.479 1.00 91.50 88 LEU A O 1
ATOM 691 N N . GLN A 1 89 ? -17.184 3.531 13.373 1.00 91.06 89 GLN A N 1
ATOM 692 C CA . GLN A 1 89 ? -18.625 3.806 13.354 1.00 91.06 89 GLN A CA 1
ATOM 693 C C . GLN A 1 89 ? -19.479 2.533 13.401 1.00 91.06 89 GLN A C 1
ATOM 695 O O . GLN A 1 89 ? -20.684 2.617 13.629 1.00 91.06 89 GLN A O 1
ATOM 700 N N . ARG A 1 90 ? -18.872 1.354 13.200 1.00 87.75 90 ARG A N 1
ATOM 701 C CA . ARG A 1 90 ? -19.551 0.051 13.208 1.00 87.75 90 ARG A CA 1
ATOM 702 C C . ARG A 1 90 ? -20.780 0.027 12.301 1.00 87.75 90 ARG A C 1
ATOM 704 O O . ARG A 1 90 ? -21.808 -0.545 12.658 1.00 87.75 90 ARG A O 1
ATOM 711 N N . ALA A 1 91 ? -20.662 0.601 11.103 1.00 78.06 91 ALA A N 1
ATOM 712 C CA . ALA A 1 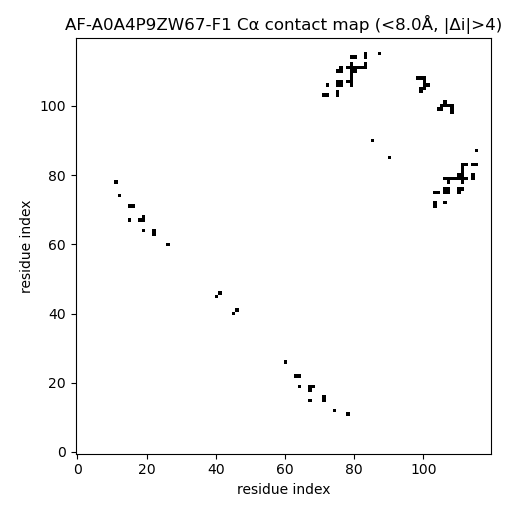91 ? -21.750 0.632 10.121 1.00 78.06 91 ALA A CA 1
ATOM 713 C C . ALA A 1 91 ? -22.281 -0.775 9.762 1.00 78.06 91 ALA A C 1
ATOM 715 O O . ALA A 1 91 ? -23.443 -0.924 9.402 1.00 78.06 91 ALA A O 1
ATOM 716 N N . GLN A 1 92 ? -21.441 -1.809 9.906 1.00 78.75 92 GLN A N 1
ATOM 717 C CA . GLN A 1 92 ? -21.768 -3.227 9.682 1.00 78.75 92 GLN A CA 1
ATOM 718 C C . GLN A 1 92 ? -22.004 -4.011 10.996 1.00 78.75 92 GLN A C 1
ATOM 720 O O . GLN A 1 92 ? -22.009 -5.243 11.021 1.00 78.75 92 GLN A O 1
ATOM 725 N N . GLY A 1 93 ? -22.179 -3.308 12.119 1.00 86.12 93 GLY A N 1
ATOM 726 C CA . GLY A 1 93 ? -22.339 -3.888 13.451 1.00 86.12 93 GLY A CA 1
ATOM 727 C C . GLY A 1 93 ? -21.027 -4.352 14.095 1.00 86.12 93 GLY A C 1
ATOM 728 O O . GLY A 1 93 ? -19.939 -3.876 13.783 1.00 86.12 93 GLY A O 1
ATOM 729 N N . TYR A 1 94 ? -21.134 -5.286 15.044 1.00 86.94 94 TYR A N 1
ATOM 730 C CA . TYR A 1 94 ? -20.019 -5.791 15.865 1.00 86.94 94 TYR A CA 1
ATOM 731 C C . TYR A 1 94 ? -19.378 -7.071 15.296 1.00 86.94 94 TYR A C 1
ATOM 733 O O . TYR A 1 94 ? -18.708 -7.803 16.023 1.00 86.94 94 TYR A O 1
ATOM 741 N N . ARG A 1 95 ? -19.609 -7.372 14.012 1.00 88.31 95 ARG A N 1
ATOM 742 C CA . ARG A 1 95 ? -19.092 -8.584 13.364 1.00 88.31 95 ARG A CA 1
ATOM 743 C C . ARG A 1 95 ? -17.564 -8.501 13.213 1.00 88.31 95 ARG A C 1
ATOM 745 O O . ARG A 1 95 ? -17.051 -7.409 12.964 1.00 88.31 95 ARG A O 1
ATOM 752 N N . PRO A 1 96 ? -16.827 -9.616 13.367 1.00 87.94 96 PRO A N 1
ATOM 753 C CA . PRO A 1 96 ? -15.392 -9.636 13.105 1.00 87.94 96 PRO A CA 1
ATOM 754 C C . PRO A 1 96 ? -15.113 -9.319 11.630 1.00 87.94 96 PRO A C 1
ATOM 756 O O . PRO A 1 96 ? -15.858 -9.740 10.748 1.00 87.94 96 PRO A O 1
ATOM 759 N N . ILE A 1 97 ? -14.032 -8.580 11.374 1.00 89.88 97 ILE A N 1
ATOM 760 C CA . ILE A 1 97 ? -13.654 -8.111 10.036 1.00 89.88 97 ILE A CA 1
ATOM 761 C C . ILE A 1 97 ? -12.256 -8.628 9.715 1.00 89.88 97 ILE A C 1
ATOM 763 O O . ILE A 1 97 ? -11.336 -8.494 10.522 1.00 89.88 97 ILE A O 1
ATOM 767 N N . THR A 1 98 ? -12.090 -9.191 8.521 1.00 92.38 98 THR A N 1
ATOM 768 C CA . THR A 1 98 ? -10.788 -9.596 7.987 1.00 92.38 98 THR A CA 1
ATOM 769 C C . THR A 1 98 ? -10.402 -8.657 6.854 1.00 92.38 98 THR A C 1
ATOM 771 O O . THR A 1 98 ? -11.104 -8.561 5.852 1.00 92.38 98 THR A O 1
ATOM 774 N N . LEU A 1 99 ? -9.282 -7.953 7.017 1.00 94.44 99 LEU A N 1
ATOM 775 C CA . LEU A 1 99 ? -8.744 -7.051 6.002 1.00 94.44 99 LEU A CA 1
ATOM 776 C C . LEU A 1 99 ? -7.643 -7.763 5.213 1.00 94.44 99 LEU A C 1
ATOM 778 O O . LEU A 1 99 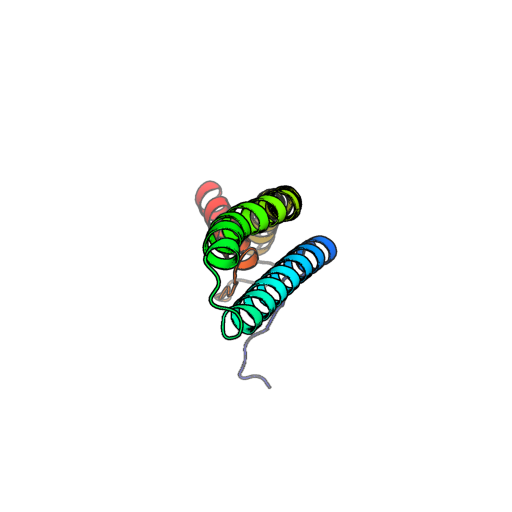? -6.669 -8.239 5.794 1.00 94.44 99 LEU A O 1
ATOM 782 N N . VAL A 1 100 ? -7.781 -7.800 3.889 1.00 95.69 100 VAL A N 1
ATOM 783 C CA . VAL A 1 100 ? -6.780 -8.358 2.971 1.00 95.69 100 VAL A CA 1
ATOM 784 C C . VAL A 1 100 ? -6.363 -7.267 1.994 1.00 95.69 100 VAL A C 1
ATOM 786 O O . VAL A 1 100 ? -7.202 -6.656 1.339 1.00 95.69 100 VAL A O 1
ATOM 789 N N . GLY A 1 101 ? -5.062 -7.003 1.896 1.00 94.25 101 GLY A N 1
ATOM 790 C CA . GLY A 1 101 ? -4.529 -5.965 1.021 1.00 94.25 101 GLY A CA 1
ATOM 791 C C . GLY A 1 101 ? -3.098 -6.260 0.596 1.00 94.25 101 GLY A C 1
ATOM 792 O O . GLY A 1 101 ? -2.330 -6.874 1.330 1.00 94.25 101 GLY A O 1
ATOM 793 N N . TYR A 1 102 ? -2.742 -5.804 -0.601 1.00 92.69 102 TYR A N 1
ATOM 794 C CA . TYR A 1 102 ? -1.421 -5.959 -1.210 1.00 92.69 102 TYR A CA 1
ATOM 795 C C . TYR A 1 102 ? -0.876 -4.591 -1.626 1.00 92.69 102 TYR A C 1
ATOM 797 O O . TYR A 1 102 ? -1.646 -3.692 -1.966 1.00 92.69 102 TYR A O 1
ATOM 805 N N . SER A 1 103 ? 0.450 -4.419 -1.626 1.00 92.25 103 SER A N 1
ATOM 806 C CA . SER A 1 103 ? 1.106 -3.169 -2.045 1.00 92.25 103 SER A CA 1
ATOM 807 C C . SER A 1 103 ? 0.507 -1.934 -1.332 1.00 92.25 103 SER A C 1
ATOM 809 O O . SER A 1 103 ? 0.471 -1.892 -0.100 1.00 92.25 103 SER A O 1
ATOM 811 N N . LEU A 1 104 ? -0.016 -0.952 -2.073 1.00 93.12 104 LEU A N 1
ATOM 812 C CA . LEU A 1 104 ? -0.702 0.223 -1.528 1.00 93.12 104 LEU A CA 1
ATOM 813 C C . LEU A 1 104 ? -1.930 -0.144 -0.673 1.00 93.12 104 LEU A C 1
ATOM 815 O O . LEU A 1 104 ? -2.177 0.507 0.336 1.00 93.12 104 LEU A O 1
ATOM 819 N N . GLY A 1 105 ? -2.649 -1.224 -0.992 1.00 94.44 105 GLY A N 1
ATOM 820 C CA . GLY A 1 105 ? -3.762 -1.715 -0.172 1.00 94.44 105 GLY A CA 1
ATOM 821 C C . GLY A 1 105 ? -3.318 -2.215 1.209 1.00 94.44 105 GLY A C 1
ATOM 822 O O . GLY A 1 105 ? -3.976 -1.935 2.206 1.00 94.44 105 GLY A O 1
ATOM 823 N N . ALA A 1 106 ? -2.158 -2.874 1.305 1.00 96.19 106 ALA A N 1
ATOM 824 C CA . ALA A 1 106 ? -1.583 -3.262 2.600 1.00 96.19 106 ALA A CA 1
ATOM 825 C C . ALA A 1 106 ? -1.219 -2.026 3.442 1.00 96.19 106 ALA A C 1
ATOM 827 O O . ALA A 1 106 ? -1.423 -1.995 4.654 1.00 96.19 106 ALA A O 1
ATOM 828 N N . ARG A 1 107 ? -0.727 -0.971 2.782 1.00 95.81 107 ARG A N 1
ATOM 829 C CA . ARG A 1 107 ? -0.402 0.306 3.425 1.00 95.81 107 ARG A CA 1
ATOM 830 C C . ARG A 1 107 ? -1.647 1.052 3.915 1.00 95.81 107 ARG A C 1
ATOM 832 O O . ARG A 1 107 ? -1.601 1.648 4.987 1.00 95.81 107 ARG A O 1
ATOM 839 N N . VAL A 1 108 ? -2.760 0.976 3.181 1.00 97.75 108 VAL A N 1
ATOM 840 C CA . VAL A 1 108 ? -4.066 1.474 3.646 1.00 97.75 108 VAL A CA 1
ATOM 841 C C . VAL A 1 108 ? -4.487 0.767 4.934 1.00 97.75 108 VAL A C 1
ATOM 843 O O . VAL A 1 108 ? -4.850 1.443 5.893 1.00 97.75 108 VAL A O 1
ATOM 846 N N . ILE A 1 109 ? -4.384 -0.568 4.990 1.00 97.69 109 ILE A N 1
ATOM 847 C CA . ILE A 1 109 ? -4.709 -1.346 6.199 1.00 97.69 109 ILE A CA 1
ATOM 848 C C . ILE A 1 109 ? -3.824 -0.915 7.369 1.00 97.69 109 ILE A C 1
ATOM 850 O O . ILE A 1 109 ? -4.330 -0.662 8.458 1.00 97.69 109 ILE A O 1
ATOM 854 N N . PHE A 1 110 ? -2.517 -0.773 7.143 1.00 97.56 110 PHE A N 1
ATOM 855 C CA . PHE A 1 110 ? -1.594 -0.305 8.173 1.00 97.56 110 PHE A CA 1
ATOM 856 C C . PHE A 1 110 ? -2.014 1.054 8.752 1.00 97.56 110 PHE A C 1
ATOM 858 O O . PHE A 1 110 ? -2.114 1.191 9.968 1.00 97.56 110 PHE A O 1
ATOM 865 N N . TYR A 1 111 ? -2.296 2.049 7.902 1.00 97.88 111 TYR A N 1
ATOM 866 C CA . TYR A 1 111 ? -2.716 3.368 8.382 1.00 97.88 111 TYR A CA 1
ATOM 867 C C . TYR A 1 111 ? -4.104 3.360 9.018 1.00 97.88 111 TYR A C 1
ATOM 869 O O . TYR A 1 111 ? -4.324 4.107 9.962 1.00 97.88 111 TYR A O 1
ATOM 877 N N . CYS A 1 112 ? -5.011 2.499 8.557 1.00 97.00 112 CYS A N 1
ATOM 878 C CA . CYS A 1 112 ? -6.294 2.282 9.216 1.00 97.00 112 CYS A CA 1
ATOM 879 C C . CYS A 1 112 ? -6.101 1.801 10.659 1.00 97.00 112 CYS A C 1
ATOM 881 O O . CYS A 1 112 ? -6.640 2.396 11.587 1.00 97.00 112 CYS A O 1
ATOM 88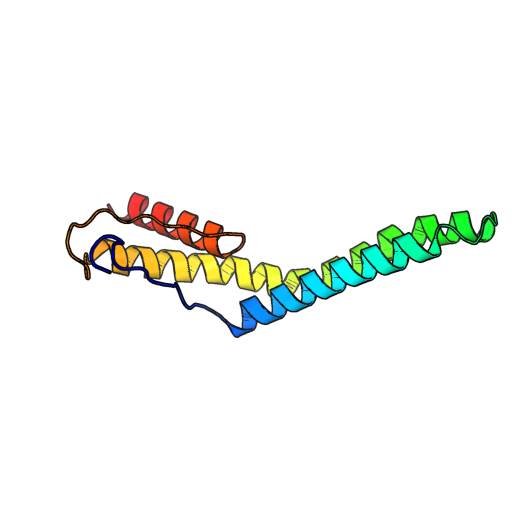3 N N . LEU A 1 113 ? -5.297 0.756 10.864 1.00 96.75 113 LEU A N 1
ATOM 884 C CA . LEU A 1 113 ? -5.021 0.223 12.201 1.00 96.75 113 LEU A CA 1
ATOM 885 C C . LEU A 1 113 ? -4.268 1.232 13.075 1.00 96.75 113 LEU A C 1
ATOM 887 O O . LEU A 1 113 ? -4.549 1.347 14.267 1.00 96.75 113 LEU A O 1
ATOM 891 N N . LEU A 1 114 ? -3.339 1.989 12.484 1.00 97.19 114 LEU A N 1
ATOM 892 C CA . LEU A 1 114 ? -2.626 3.052 13.187 1.00 97.19 114 LEU A CA 1
ATOM 893 C C . LEU A 1 114 ? -3.595 4.135 13.678 1.00 97.19 114 LEU A C 1
ATOM 895 O O . LEU A 1 114 ? -3.546 4.498 14.849 1.00 97.19 114 LEU A O 1
ATOM 899 N N . GLU A 1 115 ? -4.497 4.605 12.819 1.00 96.69 115 GLU A N 1
ATOM 900 C CA . GLU A 1 115 ? -5.504 5.605 13.183 1.00 96.69 115 GLU A CA 1
ATOM 901 C C . GLU A 1 115 ? -6.434 5.085 14.290 1.00 96.69 115 GLU A C 1
ATOM 903 O O . GLU A 1 115 ? -6.695 5.784 15.267 1.00 96.69 115 GLU A O 1
ATOM 908 N N . GLN A 1 116 ? -6.874 3.826 14.194 1.00 94.25 116 GLN A N 1
ATOM 909 C CA . GLN A 1 116 ? -7.674 3.184 15.240 1.00 94.25 116 GLN A CA 1
ATOM 910 C C . GLN A 1 116 ? -6.935 3.117 16.576 1.00 94.25 116 GLN A C 1
ATOM 912 O O . GLN A 1 11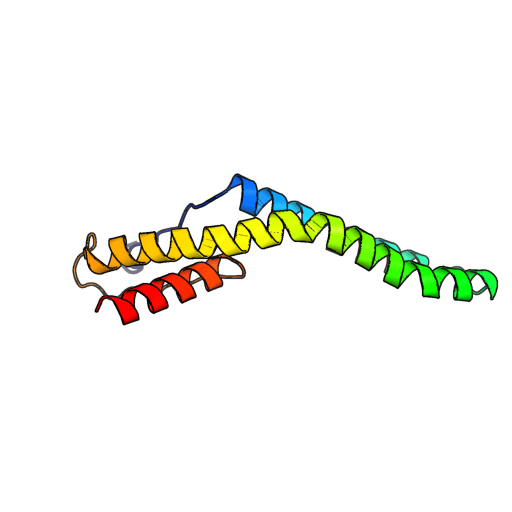6 ? -7.538 3.402 17.601 1.00 94.25 116 GLN A O 1
ATOM 917 N N . SER A 1 117 ? -5.638 2.797 16.573 1.00 95.50 117 SER A N 1
ATOM 918 C CA . SER A 1 117 ? -4.825 2.751 17.798 1.00 95.50 117 SER A CA 1
ATOM 919 C C . SER A 1 117 ? -4.602 4.118 18.452 1.00 95.50 117 SER A C 1
ATOM 921 O O . SER A 1 117 ? -4.262 4.186 19.626 1.00 95.50 117 SER A O 1
ATOM 923 N N . GLN A 1 118 ? -4.744 5.205 17.689 1.00 93.81 118 GLN A N 1
ATOM 924 C CA . GLN A 1 118 ? -4.591 6.571 18.191 1.00 93.81 118 GLN A CA 1
ATOM 925 C C . GLN A 1 118 ? -5.909 7.143 18.726 1.00 93.81 118 GLN A C 1
ATOM 927 O O . GLN A 1 118 ? -5.884 8.032 19.575 1.00 93.81 118 GLN A O 1
ATOM 932 N N . ARG A 1 119 ? -7.049 6.670 18.202 1.00 86.75 119 ARG A N 1
ATOM 933 C CA . ARG A 1 119 ? -8.395 7.155 18.549 1.00 86.75 119 ARG A CA 1
ATOM 934 C C . ARG A 1 119 ? -9.155 6.257 19.532 1.00 86.75 119 ARG A C 1
ATOM 936 O O . ARG A 1 119 ? -10.075 6.753 20.179 1.00 86.75 119 ARG A O 1
ATOM 943 N N . GLY A 1 120 ? -8.842 4.963 19.576 1.00 61.06 120 GLY A N 1
ATOM 944 C CA . GLY A 1 120 ? -9.430 3.967 20.482 1.00 61.06 120 GLY A CA 1
ATOM 945 C C . GLY A 1 120 ? -8.593 3.753 21.731 1.00 61.06 120 GLY A C 1
ATOM 946 O O . GLY A 1 120 ? -9.208 3.384 22.755 1.00 61.06 120 GLY A O 1
#

Foldseek 3Di:
DVPDPDDDDDDDPVVLVVLLVVLVVVVVVVVVVLVVVVPPDDDPVCVVVNVVVVVVSVVVSCVSNVVSVVVLLVRLLVLLLVVLVVVVVCPVHPDDDDQDADDSSVSNVVNVVVNNVVVD

Secondary structure (DSSP, 8-state):
-TTSPPP------HHHHHHHHHHHHHHHHHHHHHHHHTTS---HHHHHHHHHHHHHHHHHHHHHHHHHHHHHHHHHHHHHHHHHHHHHTTTTTT--------THHHHHHHHHHHHHHHH-

Solvent-accessible surface area (backbone atoms only — not comparable to full-atom values): 7155 Å² total; per-residue (Å²): 125,90,84,62,77,94,84,82,82,90,85,67,66,63,66,60,55,48,52,50,51,49,52,54,51,50,53,56,50,52,54,55,55,52,64,66,59,68,79,77,63,98,44,75,68,47,58,59,51,53,66,52,44,56,62,53,50,52,51,54,47,46,68,67,44,52,58,60,50,52,52,49,58,57,49,23,47,57,52,4,43,53,50,26,51,52,60,72,68,33,82,82,52,91,64,90,82,87,88,84,55,59,75,66,45,35,47,18,52,52,32,14,54,52,44,41,70,74,76,107